Protein AF-A0A317JGC8-F1 (afdb_monomer)

pLDDT: mean 95.08, std 3.21, range [76.19, 98.19]

Nearest PDB structures (foldseek):
  8arn-assembly1_A  TM=9.720E-01  e=2.331E-05  Bacillus subtilis subsp. subtilis str. 168
  8ay0-assembly2_B  TM=9.660E-01  e=3.095E-03  Bacillus subtilis
  3zs6-assembly1_A  TM=9.493E-01  e=2.350E-03  Burkholderia pseudomallei
  8ay0-assembly1_A  TM=9.692E-01  e=2.889E-03  Bacillus subtilis
  8ay0-assembly3_C  TM=9.586E-01  e=4.367E-03  Bacillus subtilis

Secondary structure (DSSP, 8-state):
--TTBTTHHHHHTTSS-GGGSSEEESSSS-EEE-BSS--TTHHHHHTSGGGS---HHHHHH-TTTTSS-STT------

Mean predicted aligned error: 3.08 Å

Radius of gyration: 14.59 Å; Cα contacts (8 Å, |Δi|>4): 69; chains: 1; bounding box: 30×25×34 Å

Solvent-accessible surface area (backbone atoms only — not comparable to full-atom values): 5088 Å² total; per-residue (Å²): 133,62,61,60,33,20,52,35,56,46,29,75,70,69,77,46,58,73,86,64,27,34,66,44,72,83,54,100,88,45,75,49,7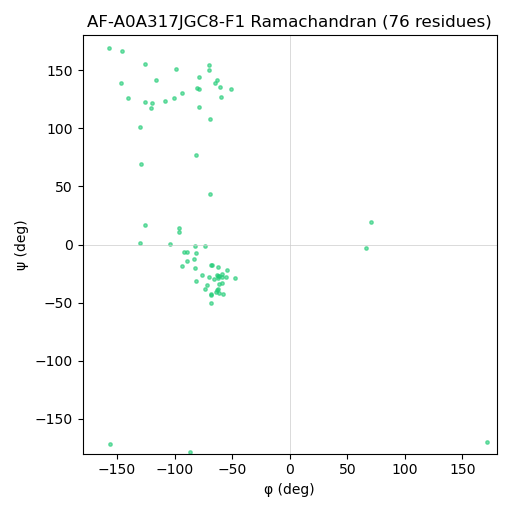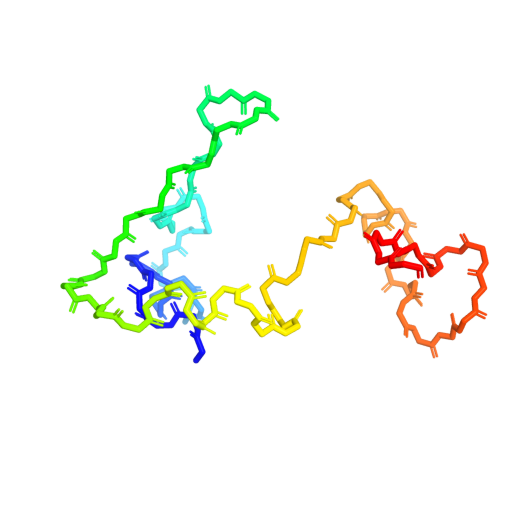3,43,56,67,57,96,58,96,58,49,71,68,53,58,72,38,75,94,56,59,88,74,63,66,66,54,51,71,76,38,81,66,29,84,81,52,90,53,97,67,48,78,80,90,73,137

Sequence (78 aa):
MFSPIKNADAAKKGLISLDEVGIKAIDTKTLVISLERPIPYFFKLLSFCGFSPVNIKNDRENSSWSYKAGPTFLCNGP

Foldseek 3Di:
DLQQFPCPVCVVVVNDPPVRTQWDDPDPPDIGTHTPDDDPCVVVVCPDPVNDDDDPVLCVVPVCLPVDDDPSVDDDDD

Structure (mmCIF, N/CA/C/O backbone):
data_AF-A0A317JGC8-F1
#
_entry.id   AF-A0A317JGC8-F1
#
loop_
_atom_site.group_PDB
_atom_site.id
_atom_site.type_symbol
_atom_site.label_atom_id
_atom_site.label_alt_id
_atom_site.label_comp_id
_atom_site.label_asym_id
_atom_site.label_entity_id
_atom_site.label_seq_id
_atom_site.pdbx_PDB_ins_code
_atom_site.Cartn_x
_atom_site.Cartn_y
_atom_site.Cartn_z
_atom_site.occupancy
_atom_site.B_iso_or_equiv
_atom_site.auth_seq_id
_atom_site.auth_comp_id
_atom_site.auth_asym_id
_atom_site.auth_atom_id
_atom_site.pdbx_PDB_model_num
ATOM 1 N N . MET A 1 1 ? 3.885 5.636 11.188 1.00 76.19 1 MET A N 1
ATOM 2 C CA . MET A 1 1 ? 3.164 5.847 9.915 1.00 76.19 1 MET A CA 1
ATOM 3 C C . MET A 1 1 ? 2.087 4.785 9.708 1.00 76.19 1 MET A C 1
ATOM 5 O O . MET A 1 1 ? 0.932 5.167 9.629 1.00 76.19 1 MET A O 1
ATOM 9 N N . PHE A 1 2 ? 2.426 3.490 9.689 1.00 84.69 2 PHE A N 1
ATOM 10 C CA . PHE A 1 2 ? 1.461 2.396 9.452 1.00 84.69 2 PHE A CA 1
ATOM 11 C C . PHE A 1 2 ? 0.660 1.937 10.682 1.00 84.69 2 PHE A C 1
ATOM 13 O O . PHE A 1 2 ? -0.349 1.263 10.529 1.00 84.69 2 PHE A O 1
ATOM 20 N N . SER A 1 3 ? 1.063 2.358 11.883 1.00 88.19 3 SER A N 1
ATOM 21 C CA . SER A 1 3 ? 0.467 2.005 13.182 1.00 88.19 3 SER A CA 1
ATOM 22 C C . SER A 1 3 ? -1.066 2.109 13.305 1.00 88.19 3 SER A C 1
ATOM 24 O O . SER A 1 3 ? -1.632 1.375 14.106 1.00 88.19 3 SER A O 1
ATOM 26 N N . PRO A 1 4 ? -1.777 2.989 12.568 1.00 93.62 4 PRO A N 1
ATOM 27 C CA . PRO A 1 4 ? -3.244 3.004 12.570 1.00 93.62 4 PRO A CA 1
ATOM 28 C C . PRO A 1 4 ? -3.916 1.734 12.028 1.00 93.62 4 PRO A C 1
ATOM 30 O O . PRO A 1 4 ? -5.064 1.461 12.380 1.00 93.62 4 PRO A O 1
ATOM 33 N N . ILE A 1 5 ? -3.239 0.988 11.152 1.00 97.12 5 ILE A N 1
ATOM 34 C CA . ILE A 1 5 ? -3.770 -0.226 10.527 1.00 97.12 5 ILE A CA 1
ATOM 35 C C . ILE A 1 5 ? -3.630 -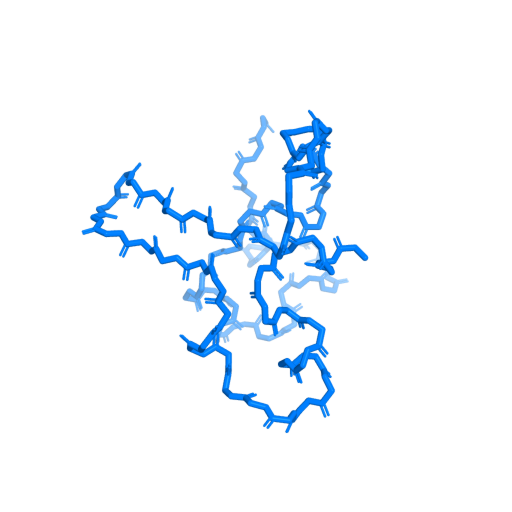1.381 11.512 1.00 97.12 5 ILE A C 1
ATOM 37 O O . ILE A 1 5 ? -2.568 -1.560 12.116 1.00 97.12 5 ILE A O 1
ATOM 41 N N . LYS A 1 6 ? -4.694 -2.178 11.640 1.00 98.19 6 LYS A N 1
ATOM 42 C CA . LYS A 1 6 ? -4.715 -3.336 12.528 1.00 98.19 6 LYS A CA 1
ATOM 43 C C . LYS A 1 6 ? -3.496 -4.216 12.266 1.00 98.19 6 LYS A C 1
ATOM 45 O O . LYS A 1 6 ? -3.183 -4.491 11.104 1.00 98.19 6 LYS A O 1
ATOM 50 N N . ASN A 1 7 ? -2.822 -4.643 13.333 1.00 97.88 7 ASN A N 1
ATOM 51 C CA . ASN A 1 7 ? -1.658 -5.537 13.287 1.00 97.88 7 ASN A CA 1
ATOM 52 C C . ASN A 1 7 ? -0.375 -4.976 12.621 1.00 97.88 7 ASN A C 1
ATOM 54 O O . ASN A 1 7 ? 0.668 -5.632 12.665 1.00 97.88 7 ASN A O 1
ATOM 58 N N . ALA A 1 8 ? -0.371 -3.755 12.072 1.00 96.56 8 ALA A N 1
ATOM 59 C CA . ALA A 1 8 ? 0.787 -3.231 11.336 1.00 96.56 8 ALA A CA 1
ATOM 60 C C . ALA A 1 8 ? 2.062 -3.093 12.193 1.00 96.56 8 ALA A C 1
ATOM 62 O O . ALA A 1 8 ? 3.162 -3.387 11.724 1.00 96.56 8 ALA A O 1
ATOM 63 N N . ASP A 1 9 ? 1.937 -2.678 13.458 1.00 96.12 9 ASP A N 1
ATOM 64 C CA . ASP A 1 9 ? 3.094 -2.527 14.351 1.00 96.12 9 ASP A CA 1
ATOM 65 C C . ASP A 1 9 ? 3.680 -3.876 14.793 1.00 96.12 9 ASP A C 1
ATOM 67 O O . ASP A 1 9 ? 4.897 -3.993 14.944 1.00 96.12 9 ASP A O 1
ATOM 71 N N . ALA A 1 10 ? 2.842 -4.897 14.990 1.00 96.94 10 ALA A N 1
ATOM 72 C CA . ALA A 1 10 ? 3.295 -6.244 15.335 1.00 96.94 10 ALA A CA 1
ATOM 73 C C . ALA A 1 10 ? 4.030 -6.894 14.152 1.00 96.94 10 ALA A C 1
ATOM 75 O O . ALA A 1 10 ? 5.122 -7.435 14.336 1.00 96.94 10 ALA A O 1
ATOM 76 N N . ALA A 1 11 ? 3.497 -6.744 12.934 1.00 97.12 11 ALA A N 1
ATOM 77 C CA . ALA A 1 11 ? 4.144 -7.226 11.717 1.00 97.12 11 ALA A CA 1
ATOM 78 C C . ALA A 1 11 ? 5.479 -6.505 11.458 1.00 97.12 11 ALA A C 1
ATOM 80 O O . ALA A 1 11 ? 6.488 -7.144 11.170 1.00 97.12 11 ALA A O 1
ATOM 81 N N . LYS A 1 12 ? 5.539 -5.181 11.676 1.00 94.94 12 LYS A N 1
ATOM 82 C CA . LYS A 1 12 ? 6.791 -4.406 11.588 1.00 94.94 12 LYS A CA 1
ATOM 83 C C . LYS A 1 12 ? 7.870 -4.907 12.559 1.00 94.94 12 LYS A C 1
ATOM 85 O O . LYS A 1 12 ? 9.055 -4.818 12.253 1.00 94.94 12 LYS A O 1
ATOM 90 N N . LYS A 1 13 ? 7.470 -5.403 13.733 1.00 96.50 13 LYS A N 1
ATOM 91 C CA . LYS A 1 13 ? 8.374 -5.995 14.734 1.00 96.50 13 LYS A CA 1
ATOM 92 C C . LYS A 1 13 ? 8.722 -7.462 14.442 1.00 96.50 13 LYS A C 1
ATOM 94 O O . LYS A 1 13 ? 9.476 -8.047 15.211 1.00 96.50 13 LYS A O 1
ATOM 99 N N . GLY A 1 14 ? 8.173 -8.053 13.378 1.00 97.25 14 GLY A N 1
ATOM 100 C CA . GLY A 1 14 ? 8.366 -9.463 13.034 1.00 97.25 14 GLY A CA 1
ATOM 101 C C . GLY A 1 14 ? 7.660 -10.438 13.979 1.00 97.25 14 GLY A C 1
ATOM 102 O O . GLY A 1 14 ? 8.041 -11.601 14.038 1.00 97.25 14 GLY A O 1
ATOM 103 N N . LEU A 1 15 ? 6.664 -9.975 14.743 1.00 97.88 15 LEU A N 1
ATOM 104 C CA . LEU A 1 15 ? 5.947 -10.808 15.718 1.00 97.88 15 LEU A CA 1
ATOM 105 C C . LEU A 1 15 ? 4.837 -11.656 15.081 1.00 97.88 15 LEU A C 1
ATOM 107 O O . LEU A 1 15 ? 4.403 -12.630 15.685 1.00 97.88 15 LEU A O 1
ATOM 111 N N . ILE A 1 16 ? 4.370 -11.262 13.897 1.00 97.50 16 ILE A N 1
ATOM 112 C CA . ILE A 1 16 ? 3.285 -11.894 13.134 1.00 97.50 16 ILE A CA 1
ATOM 113 C C . ILE A 1 16 ? 3.569 -11.773 11.629 1.00 97.50 16 ILE A C 1
ATOM 115 O O . ILE A 1 16 ? 4.426 -10.976 11.228 1.00 97.50 16 ILE A O 1
ATOM 119 N N . SER A 1 17 ? 2.839 -12.524 10.799 1.00 97.44 17 SER A N 1
ATOM 120 C CA . SER A 1 17 ? 2.977 -12.450 9.336 1.00 97.44 17 SER A CA 1
ATOM 121 C C . SER A 1 17 ? 2.442 -11.128 8.766 1.00 97.44 17 SER A C 1
ATOM 123 O O . SER A 1 17 ? 1.527 -10.514 9.318 1.00 97.44 17 SER A O 1
ATOM 125 N N . LEU A 1 18 ? 2.962 -10.712 7.604 1.00 95.81 18 LEU A N 1
ATOM 126 C CA . LEU A 1 18 ? 2.387 -9.605 6.830 1.00 95.81 18 LEU A CA 1
ATOM 127 C C . LEU A 1 18 ? 0.954 -9.906 6.359 1.00 95.81 18 LEU A C 1
ATOM 129 O O . LEU A 1 18 ? 0.167 -8.974 6.217 1.00 95.81 18 LEU A O 1
ATOM 133 N N . ASP A 1 19 ? 0.594 -11.182 6.186 1.00 96.25 19 ASP A N 1
ATOM 134 C CA . ASP A 1 19 ? -0.764 -11.606 5.802 1.00 96.25 19 ASP A CA 1
ATOM 135 C C . ASP A 1 19 ? -1.809 -11.337 6.898 1.00 96.25 19 ASP A C 1
ATOM 137 O O . ASP A 1 19 ? -3.012 -11.326 6.636 1.00 96.25 19 ASP A O 1
ATOM 141 N N . GLU A 1 20 ? -1.359 -11.113 8.136 1.00 97.44 20 GLU A N 1
ATOM 142 C CA . GLU A 1 20 ? -2.219 -10.797 9.279 1.00 97.44 20 GLU A CA 1
ATOM 143 C C . GLU A 1 20 ? -2.456 -9.290 9.445 1.00 97.44 20 GLU A C 1
ATOM 145 O O . GLU A 1 20 ? -3.258 -8.877 10.291 1.00 97.44 20 GLU A O 1
ATOM 150 N N . VAL A 1 21 ? -1.776 -8.448 8.657 1.00 97.94 21 VAL A N 1
ATOM 151 C CA . VAL A 1 21 ? -2.029 -7.002 8.623 1.00 97.94 21 VAL A CA 1
ATOM 152 C C . VAL A 1 21 ? -3.440 -6.760 8.092 1.00 97.94 21 VAL A C 1
ATOM 154 O O . VAL A 1 21 ? -3.885 -7.402 7.146 1.00 97.94 21 VAL A O 1
ATOM 157 N N . GLY A 1 22 ? -4.157 -5.807 8.689 1.00 97.81 22 GLY A N 1
ATOM 158 C CA . GLY A 1 22 ? -5.547 -5.490 8.360 1.00 97.81 22 GLY A CA 1
ATOM 159 C C . GLY A 1 22 ? -5.765 -4.835 6.992 1.00 97.81 22 GLY A C 1
ATOM 160 O O . GLY A 1 22 ? -6.523 -3.876 6.924 1.00 97.81 22 GLY A O 1
ATOM 161 N N . ILE A 1 23 ? -5.121 -5.301 5.921 1.00 96.94 23 ILE A N 1
ATOM 162 C CA . ILE A 1 23 ? -5.306 -4.844 4.540 1.00 96.94 23 ILE A CA 1
ATOM 163 C C . ILE A 1 23 ? -5.634 -6.061 3.677 1.00 96.94 23 ILE A C 1
ATOM 165 O O . ILE A 1 23 ? -4.846 -6.999 3.595 1.00 96.94 23 ILE A O 1
ATOM 169 N N . LYS A 1 24 ? -6.779 -6.037 2.991 1.00 97.19 24 LYS A N 1
ATOM 170 C CA . LYS A 1 24 ? -7.184 -7.122 2.093 1.00 97.19 24 LYS A CA 1
ATOM 171 C C . LYS A 1 24 ? -7.832 -6.582 0.828 1.00 97.19 24 LYS A C 1
ATOM 173 O O . LYS A 1 24 ? -8.813 -5.847 0.903 1.00 97.19 24 LYS A O 1
ATOM 178 N N . ALA A 1 25 ? -7.321 -6.984 -0.332 1.00 97.06 25 ALA A N 1
ATOM 179 C CA . ALA A 1 25 ? -8.048 -6.838 -1.588 1.00 97.06 25 ALA A CA 1
ATOM 180 C C . ALA A 1 25 ? -9.083 -7.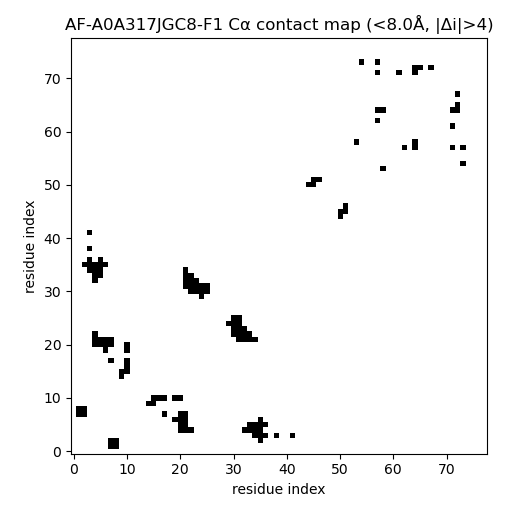967 -1.673 1.00 97.06 25 ALA A C 1
ATOM 182 O O . ALA A 1 25 ? -8.717 -9.142 -1.625 1.00 97.06 25 ALA A O 1
ATOM 183 N N . ILE A 1 26 ? -10.370 -7.624 -1.728 1.00 97.69 26 ILE A N 1
ATOM 184 C CA . ILE A 1 26 ? -11.451 -8.622 -1.844 1.00 97.69 26 ILE A CA 1
ATOM 185 C C . ILE A 1 26 ? -11.851 -8.871 -3.301 1.00 97.69 26 ILE A C 1
ATOM 187 O O . ILE A 1 26 ? -12.432 -9.907 -3.609 1.00 97.69 26 ILE A O 1
ATOM 191 N N . ASP A 1 27 ? -11.487 -7.948 -4.189 1.00 97.00 27 ASP A N 1
ATOM 192 C CA . ASP A 1 27 ? -11.595 -8.055 -5.639 1.00 97.00 27 ASP A CA 1
ATOM 193 C C . ASP A 1 27 ? -10.575 -7.106 -6.309 1.00 97.00 27 ASP A C 1
ATOM 195 O O . ASP A 1 27 ? -9.712 -6.529 -5.642 1.00 97.00 27 ASP A O 1
ATOM 199 N N . THR A 1 28 ? -10.647 -6.951 -7.635 1.00 96.81 28 THR A N 1
ATOM 200 C CA . THR A 1 28 ? -9.681 -6.163 -8.422 1.00 96.81 28 THR A CA 1
ATOM 201 C C . THR A 1 28 ? -9.733 -4.652 -8.181 1.00 96.81 28 THR A C 1
ATOM 203 O O . THR A 1 28 ? -8.783 -3.958 -8.547 1.00 96.81 28 THR A O 1
ATOM 206 N N . LYS A 1 29 ? -10.816 -4.124 -7.601 1.00 97.38 29 LYS A N 1
ATOM 207 C CA . LYS A 1 29 ? -11.039 -2.684 -7.389 1.00 97.38 29 LYS A CA 1
ATOM 208 C C . LYS A 1 29 ? -11.457 -2.327 -5.959 1.00 97.38 29 LYS A C 1
ATOM 210 O O . LYS A 1 29 ? -11.640 -1.145 -5.676 1.00 97.38 29 LYS A O 1
ATOM 215 N N . THR A 1 30 ? -11.544 -3.303 -5.058 1.00 97.81 30 THR A N 1
ATOM 216 C CA . THR A 1 30 ? -11.979 -3.092 -3.674 1.00 97.81 30 THR A CA 1
ATOM 217 C C . THR A 1 30 ? -10.911 -3.514 -2.669 1.00 97.81 30 THR A C 1
ATOM 219 O O . THR A 1 30 ? -10.560 -4.691 -2.547 1.00 97.81 30 THR A O 1
ATOM 222 N N . LEU A 1 31 ? -10.440 -2.535 -1.893 1.00 97.50 31 LEU A N 1
ATOM 223 C CA . LEU A 1 31 ? -9.518 -2.716 -0.775 1.00 97.50 31 LEU A CA 1
ATOM 224 C C . LEU A 1 31 ? -10.252 -2.487 0.552 1.00 97.50 31 LEU A C 1
ATOM 226 O O . LEU A 1 31 ? -10.815 -1.418 0.784 1.00 97.50 31 LEU A O 1
ATOM 230 N N . VAL A 1 32 ? -10.214 -3.479 1.438 1.00 97.69 32 VAL A N 1
ATOM 231 C CA . VAL A 1 32 ? -10.734 -3.391 2.806 1.00 97.69 32 VAL A CA 1
ATOM 232 C C . VAL A 1 32 ? -9.569 -3.162 3.757 1.00 97.69 32 VAL A C 1
ATOM 234 O O . VAL A 1 32 ? -8.616 -3.942 3.774 1.00 97.69 32 VAL A O 1
ATOM 237 N N . ILE A 1 33 ? -9.662 -2.107 4.568 1.00 97.38 33 ILE A N 1
ATOM 238 C CA . ILE A 1 33 ? -8.667 -1.789 5.593 1.00 97.38 33 ILE A CA 1
ATOM 239 C C . ILE A 1 33 ? -9.335 -1.794 6.968 1.00 97.38 33 ILE A C 1
ATOM 241 O O . ILE A 1 33 ? -10.275 -1.043 7.219 1.00 97.38 33 ILE A O 1
ATOM 245 N N . SER A 1 34 ? -8.836 -2.642 7.863 1.00 97.88 34 SER A N 1
ATOM 246 C CA . SER A 1 34 ? -9.215 -2.685 9.275 1.00 97.88 34 SER A CA 1
ATOM 247 C C . SER A 1 34 ? -8.249 -1.838 10.094 1.00 97.88 34 SER A C 1
ATOM 249 O O . SER A 1 34 ? -7.032 -1.990 9.986 1.00 97.88 34 SER A O 1
ATOM 251 N N . LEU A 1 35 ? -8.787 -0.957 10.932 1.00 97.62 35 LEU A N 1
ATOM 252 C CA . LEU A 1 35 ? -7.999 -0.087 11.804 1.00 97.62 35 LEU A CA 1
ATOM 253 C C . LEU A 1 35 ? -7.926 -0.664 13.217 1.00 97.62 35 LEU A C 1
ATOM 255 O O . LEU A 1 35 ? -8.857 -1.328 13.668 1.00 97.62 35 LEU A O 1
ATOM 259 N N . GLU A 1 36 ? -6.836 -0.374 13.925 1.00 95.75 36 GLU A N 1
ATOM 260 C CA . GLU A 1 36 ? -6.649 -0.788 15.325 1.00 95.75 36 GLU A CA 1
ATOM 261 C C . GLU A 1 36 ? -7.654 -0.092 16.264 1.00 95.75 36 GLU A C 1
ATOM 263 O O . GLU A 1 36 ? -8.052 -0.616 17.299 1.00 95.75 36 GLU A O 1
ATOM 268 N N . ARG A 1 37 ? -8.074 1.120 15.890 1.00 95.00 37 ARG A N 1
ATOM 269 C CA . ARG A 1 37 ? -9.071 1.949 16.579 1.00 95.00 37 ARG A CA 1
ATOM 270 C C . ARG A 1 37 ? -9.684 2.946 15.587 1.00 95.00 37 ARG A C 1
ATOM 272 O O . ARG A 1 37 ? -9.130 3.115 14.500 1.00 95.00 37 ARG A O 1
ATOM 279 N N . PRO A 1 38 ? -10.774 3.653 15.926 1.00 95.75 38 PRO A N 1
ATOM 280 C CA . PRO A 1 38 ? -11.290 4.733 15.085 1.00 95.75 38 PRO A CA 1
ATOM 281 C C . PRO A 1 38 ? -10.251 5.853 14.886 1.00 95.75 38 PRO A C 1
ATOM 283 O O . PRO A 1 38 ? -9.715 6.384 15.860 1.00 95.75 38 PRO A O 1
ATOM 286 N N . ILE A 1 39 ? -9.965 6.223 13.631 1.00 94.81 39 ILE A N 1
ATOM 287 C CA . ILE A 1 39 ? -8.989 7.267 13.267 1.00 94.81 39 ILE A CA 1
ATOM 288 C C . ILE A 1 39 ? -9.634 8.254 12.278 1.00 94.81 39 ILE A C 1
ATOM 290 O O . ILE A 1 39 ? -9.694 7.969 11.082 1.00 94.81 39 ILE A O 1
ATOM 294 N N . PRO A 1 40 ? -10.085 9.439 12.736 1.00 95.19 40 PRO A N 1
ATOM 295 C CA . PRO A 1 40 ? -10.801 10.403 11.889 1.00 95.19 40 PRO A CA 1
ATOM 296 C C . PRO A 1 40 ? -9.997 10.926 10.690 1.00 95.19 40 PRO A C 1
ATOM 298 O O . PRO A 1 40 ? -10.560 11.294 9.666 1.00 95.19 40 PRO A O 1
ATOM 301 N N . TYR A 1 41 ? -8.668 10.952 10.799 1.00 92.88 41 TYR A N 1
ATOM 302 C CA . TYR A 1 41 ? -7.765 11.466 9.766 1.00 92.88 41 TYR A CA 1
ATOM 303 C C . TYR A 1 41 ? -7.190 10.366 8.859 1.00 92.88 41 TYR A C 1
ATOM 305 O O . TYR A 1 41 ? -6.225 10.616 8.138 1.00 92.88 41 TYR A O 1
ATOM 313 N N . PHE A 1 42 ? -7.753 9.150 8.875 1.00 94.75 42 PHE A N 1
ATOM 314 C CA . PHE A 1 42 ? -7.197 8.012 8.135 1.00 94.75 42 PHE A CA 1
ATOM 315 C C . PHE A 1 42 ? -7.089 8.276 6.626 1.00 94.75 42 PHE A C 1
ATOM 317 O O . PHE A 1 42 ? -6.037 8.040 6.039 1.00 94.75 42 PHE A O 1
ATOM 324 N N . PHE A 1 43 ? -8.106 8.884 6.009 1.00 94.06 43 PHE A N 1
ATOM 325 C CA . PHE A 1 43 ? -8.043 9.253 4.589 1.00 94.06 43 PHE A CA 1
ATOM 326 C C . PHE A 1 43 ? -6.930 10.258 4.272 1.00 94.06 43 PHE A C 1
ATOM 328 O O . PHE A 1 43 ? -6.291 10.160 3.229 1.00 94.06 43 PHE A O 1
ATOM 335 N N . LYS A 1 44 ? -6.633 11.182 5.194 1.00 94.06 44 LYS A N 1
ATOM 336 C CA . LYS A 1 44 ? -5.508 12.115 5.046 1.00 94.06 44 LYS A CA 1
ATOM 337 C C . LYS A 1 44 ? -4.154 11.411 5.168 1.00 94.06 44 LYS A C 1
ATOM 339 O O . LYS A 1 44 ? -3.176 11.866 4.592 1.00 94.06 44 LYS A O 1
ATOM 344 N N . LEU A 1 45 ? -4.073 10.304 5.906 1.00 93.12 45 LEU A N 1
ATOM 345 C CA . LEU A 1 45 ? -2.859 9.486 5.910 1.00 93.12 45 LEU A CA 1
ATOM 346 C C . LEU A 1 45 ? -2.661 8.798 4.564 1.00 93.12 45 LEU A C 1
ATOM 348 O O . LEU A 1 45 ? -1.549 8.826 4.049 1.00 93.12 45 LEU A O 1
ATOM 352 N N . LEU A 1 46 ? -3.729 8.248 3.977 1.00 93.69 46 LEU A N 1
ATOM 353 C CA . LEU A 1 46 ? -3.665 7.560 2.684 1.00 93.69 46 LEU A CA 1
ATOM 354 C C . LEU A 1 46 ? -3.232 8.467 1.522 1.00 93.69 46 LEU A C 1
ATOM 356 O O . LEU A 1 46 ? -2.772 7.958 0.507 1.00 93.69 46 LEU A O 1
ATOM 360 N N . SER A 1 47 ? -3.331 9.794 1.658 1.00 94.12 47 SER A N 1
ATOM 361 C CA . SER A 1 47 ? -2.832 10.731 0.645 1.00 94.12 47 SER A CA 1
ATOM 362 C C . SER A 1 47 ? -1.321 10.993 0.723 1.00 94.12 47 SER A C 1
ATOM 364 O O . SER A 1 47 ? -0.785 11.712 -0.116 1.00 94.12 47 SER A O 1
ATOM 366 N N . PHE A 1 48 ? -0.623 10.492 1.746 1.00 93.75 48 PHE A N 1
ATOM 367 C CA . PHE A 1 48 ? 0.826 10.652 1.866 1.00 93.75 48 PHE A CA 1
ATOM 368 C C . PHE A 1 48 ? 1.567 9.658 0.959 1.00 93.75 48 PHE A C 1
ATOM 370 O O . PHE A 1 48 ? 1.160 8.507 0.834 1.00 93.75 48 PHE A O 1
ATOM 377 N N . CYS A 1 49 ? 2.699 10.069 0.377 1.00 91.38 49 CYS A N 1
ATOM 378 C CA . CYS A 1 49 ? 3.397 9.303 -0.664 1.00 91.38 49 CYS A CA 1
ATOM 379 C C . CYS A 1 49 ? 3.836 7.889 -0.247 1.00 91.38 49 CYS A C 1
ATOM 381 O O . CYS A 1 49 ? 3.891 7.001 -1.088 1.00 91.38 49 CYS A O 1
ATOM 383 N N . GLY A 1 50 ? 4.098 7.634 1.038 1.00 91.75 50 GLY A N 1
ATOM 384 C CA . GLY A 1 50 ? 4.413 6.278 1.504 1.00 91.75 50 GLY A CA 1
ATOM 385 C C . GLY A 1 50 ? 3.208 5.319 1.558 1.00 91.75 50 GLY A C 1
ATOM 386 O O . GLY A 1 50 ? 3.392 4.165 1.931 1.00 91.75 50 GLY A O 1
ATOM 387 N N . PHE A 1 51 ? 1.996 5.778 1.220 1.00 93.62 51 PHE A N 1
ATOM 388 C CA . PHE A 1 51 ? 0.820 4.935 0.948 1.00 93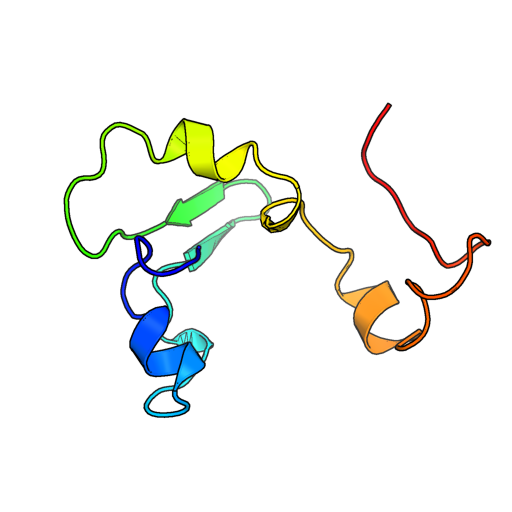.62 51 PHE A CA 1
ATOM 389 C C . PHE A 1 51 ? 0.503 4.814 -0.552 1.00 93.62 51 PHE A C 1
ATOM 391 O O . PHE A 1 51 ? -0.452 4.126 -0.914 1.00 93.62 51 PHE A O 1
ATOM 398 N N . SER A 1 52 ? 1.289 5.446 -1.431 1.00 94.50 52 SER A N 1
ATOM 399 C CA . SER A 1 52 ? 1.141 5.260 -2.874 1.00 94.50 52 SER A CA 1
ATOM 400 C C . SER A 1 52 ? 1.434 3.804 -3.260 1.00 94.50 52 SER A C 1
ATOM 402 O O . SER A 1 52 ? 2.343 3.188 -2.697 1.00 94.50 52 SER A O 1
ATOM 404 N N . PRO A 1 53 ? 0.686 3.229 -4.216 1.00 95.44 53 PRO A N 1
ATOM 405 C CA . PRO A 1 53 ? 0.898 1.854 -4.637 1.00 95.44 53 PRO A CA 1
ATOM 406 C C . PRO A 1 53 ? 2.214 1.708 -5.406 1.00 95.44 53 PRO A C 1
ATOM 408 O O . PRO A 1 53 ? 2.638 2.608 -6.128 1.00 95.44 53 PRO A O 1
ATOM 411 N N . VAL A 1 54 ? 2.812 0.523 -5.307 1.00 95.44 54 VAL A N 1
ATOM 412 C CA . VAL A 1 54 ? 3.976 0.110 -6.100 1.00 95.44 54 VAL A CA 1
ATOM 413 C C . VAL A 1 54 ? 3.569 -1.067 -6.983 1.00 95.44 54 VAL A C 1
ATOM 415 O O . VAL A 1 54 ? 2.805 -1.941 -6.569 1.00 95.44 54 VAL A O 1
ATOM 418 N N . ASN A 1 55 ? 4.071 -1.106 -8.219 1.00 96.31 55 ASN A N 1
ATOM 419 C CA . ASN A 1 55 ? 3.863 -2.249 -9.102 1.00 96.31 55 ASN A CA 1
ATOM 420 C C . ASN A 1 55 ? 4.654 -3.465 -8.582 1.00 96.31 55 ASN A C 1
ATOM 422 O O . ASN A 1 55 ? 5.877 -3.509 -8.702 1.00 96.31 55 ASN A O 1
ATOM 426 N N . ILE A 1 56 ? 3.951 -4.465 -8.040 1.00 94.81 56 ILE A N 1
ATOM 427 C CA . ILE A 1 56 ? 4.574 -5.629 -7.387 1.00 94.81 56 ILE A CA 1
ATOM 428 C C . ILE A 1 56 ? 5.440 -6.478 -8.328 1.00 94.81 56 ILE A C 1
ATOM 430 O O . ILE A 1 56 ? 6.397 -7.106 -7.883 1.00 94.81 56 ILE A O 1
ATOM 434 N N . LYS A 1 57 ? 5.123 -6.508 -9.628 1.00 96.56 57 LYS A N 1
ATOM 435 C CA . LYS A 1 57 ? 5.927 -7.244 -10.607 1.00 96.56 57 LYS A CA 1
ATOM 436 C C . LYS A 1 57 ? 7.287 -6.567 -10.773 1.00 96.56 57 LYS A C 1
ATOM 438 O O . LYS A 1 57 ? 8.312 -7.218 -10.613 1.00 96.56 57 LYS A O 1
ATOM 443 N N . ASN A 1 58 ? 7.283 -5.255 -11.003 1.00 96.94 58 ASN A N 1
ATOM 444 C CA . ASN A 1 58 ? 8.507 -4.472 -11.140 1.00 96.94 58 ASN A CA 1
ATOM 445 C C . ASN A 1 58 ? 9.348 -4.473 -9.858 1.00 96.94 58 ASN A C 1
ATOM 447 O O . ASN A 1 58 ? 10.564 -4.577 -9.943 1.00 96.94 58 ASN A O 1
ATOM 451 N N . ASP A 1 59 ? 8.713 -4.400 -8.687 1.00 95.94 59 ASP A N 1
ATOM 452 C CA . ASP A 1 59 ? 9.410 -4.438 -7.396 1.00 95.94 59 ASP A CA 1
ATOM 453 C C . ASP A 1 59 ? 10.186 -5.749 -7.187 1.00 95.94 59 ASP A C 1
ATOM 455 O O . ASP A 1 59 ? 11.342 -5.739 -6.765 1.00 95.94 59 ASP A O 1
ATOM 459 N N . ARG A 1 60 ? 9.577 -6.880 -7.567 1.00 95.75 60 ARG A N 1
ATOM 460 C CA . ARG A 1 60 ? 10.197 -8.211 -7.476 1.00 95.75 60 ARG A CA 1
ATOM 461 C C . ARG A 1 60 ? 11.275 -8.447 -8.533 1.00 95.75 60 ARG A C 1
ATOM 463 O O . ARG A 1 60 ? 12.266 -9.106 -8.239 1.00 95.75 60 ARG A O 1
ATOM 470 N N . GLU A 1 61 ? 11.070 -7.956 -9.754 1.00 96.94 61 GLU A N 1
ATOM 471 C CA . GLU A 1 61 ? 11.992 -8.170 -10.880 1.00 96.94 61 GLU A CA 1
ATOM 472 C C . GLU A 1 61 ? 13.1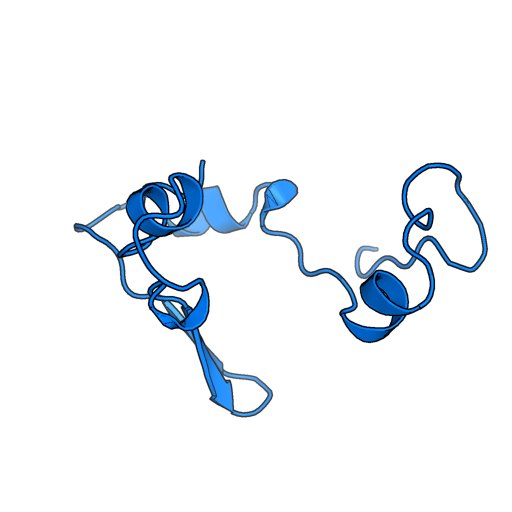83 -7.198 -10.861 1.00 96.94 61 GLU A C 1
ATOM 474 O O . GLU A 1 61 ? 14.278 -7.561 -11.281 1.00 96.94 61 GLU A O 1
ATOM 479 N N . ASN A 1 62 ? 12.994 -5.979 -10.348 1.00 96.00 62 ASN A N 1
ATOM 480 C CA . ASN A 1 62 ? 13.967 -4.891 -10.416 1.00 96.00 62 ASN A CA 1
ATOM 481 C C . ASN 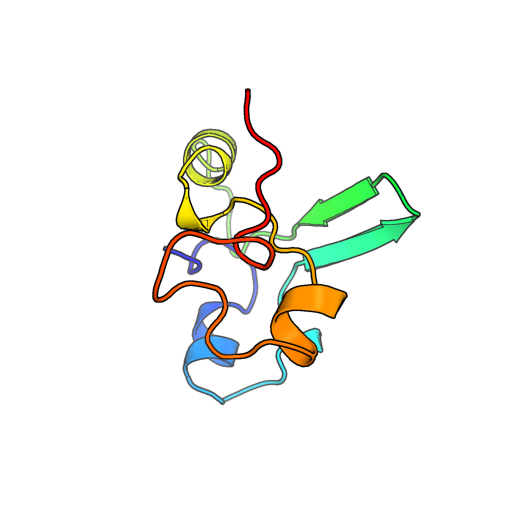A 1 62 ? 14.200 -4.276 -9.029 1.00 96.00 62 ASN A C 1
ATOM 483 O O . ASN A 1 62 ? 13.844 -3.127 -8.805 1.00 96.00 62 ASN A O 1
ATOM 487 N N . SER A 1 63 ? 14.828 -4.987 -8.091 1.00 92.94 63 SER A N 1
ATOM 488 C CA . SER A 1 63 ? 14.999 -4.533 -6.691 1.00 92.94 63 SER A CA 1
ATOM 489 C C . SER A 1 63 ? 15.651 -3.148 -6.515 1.00 92.94 63 SER A C 1
ATOM 491 O O . SER A 1 63 ? 15.470 -2.495 -5.490 1.00 92.94 63 SER A O 1
ATOM 493 N N . SER A 1 64 ? 16.396 -2.678 -7.518 1.00 95.50 64 SER A N 1
ATOM 494 C CA . SER A 1 64 ? 17.050 -1.370 -7.555 1.00 95.50 64 SER A CA 1
ATOM 495 C C . SER A 1 64 ? 16.247 -0.283 -8.287 1.00 95.50 64 SER A C 1
ATOM 497 O O . SER A 1 64 ? 16.802 0.779 -8.582 1.00 95.50 64 SER A O 1
ATOM 499 N N . TRP A 1 65 ? 14.973 -0.532 -8.619 1.00 95.69 65 TRP A N 1
ATOM 500 C CA . TRP A 1 65 ? 14.153 0.333 -9.477 1.00 95.69 65 TRP A CA 1
ATOM 501 C C . TRP A 1 65 ? 14.058 1.781 -8.983 1.00 95.69 65 TRP A C 1
ATOM 503 O O . TRP A 1 65 ? 13.894 2.691 -9.792 1.00 95.69 65 TRP A O 1
ATOM 513 N N . SER A 1 66 ? 14.178 1.995 -7.673 1.00 93.69 66 SER A N 1
ATOM 514 C CA . SER A 1 66 ? 13.992 3.289 -7.016 1.00 93.69 66 SER A CA 1
ATOM 515 C C . SER A 1 66 ? 15.260 4.148 -6.922 1.00 93.69 66 SER A C 1
ATOM 517 O O . SER A 1 66 ? 15.149 5.342 -6.652 1.00 93.69 66 SER A O 1
ATOM 519 N N . TYR A 1 67 ? 16.461 3.599 -7.161 1.00 95.44 67 TYR A N 1
ATOM 520 C CA . TYR A 1 67 ? 17.721 4.337 -6.952 1.00 95.44 67 TYR A CA 1
ATOM 521 C C . TYR A 1 67 ? 18.043 5.361 -8.046 1.00 95.44 67 TYR A C 1
ATOM 523 O O . TYR A 1 67 ? 18.779 6.317 -7.797 1.00 95.44 67 TYR A O 1
ATOM 531 N N . LYS A 1 68 ? 17.538 5.161 -9.267 1.00 92.88 68 LYS A N 1
ATOM 532 C CA . LYS A 1 68 ? 17.781 6.053 -10.405 1.00 92.88 68 LYS A CA 1
ATOM 533 C C . LYS A 1 68 ? 16.557 6.096 -11.310 1.00 92.88 68 LYS A C 1
ATOM 535 O O . LYS A 1 68 ? 15.974 5.062 -11.619 1.00 92.88 68 LYS A O 1
ATOM 540 N N . ALA A 1 69 ? 16.222 7.290 -11.792 1.00 91.44 69 ALA A N 1
ATOM 541 C CA . ALA A 1 69 ? 15.204 7.457 -12.820 1.00 91.44 69 ALA A CA 1
ATOM 542 C C . ALA A 1 69 ? 15.589 6.704 -14.110 1.00 91.44 69 ALA A C 1
ATOM 544 O O . ALA A 1 69 ? 16.737 6.762 -14.565 1.00 91.44 69 ALA A O 1
ATOM 545 N N . GLY A 1 70 ? 14.624 6.002 -14.702 1.00 93.38 70 GLY A N 1
ATOM 546 C CA . GLY A 1 70 ? 14.820 5.179 -15.893 1.00 93.38 70 GLY A CA 1
ATOM 547 C C . GLY A 1 70 ? 13.585 4.332 -16.219 1.00 93.38 70 GLY A C 1
ATOM 548 O O . GLY A 1 70 ? 12.546 4.514 -15.587 1.00 93.38 70 GLY A O 1
ATOM 549 N N . PRO A 1 71 ? 13.685 3.381 -17.167 1.00 95.12 71 PRO A N 1
ATOM 550 C CA . PRO A 1 71 ? 12.542 2.586 -17.636 1.00 95.12 71 PRO A CA 1
ATOM 551 C C . PRO A 1 71 ? 11.832 1.764 -16.550 1.00 95.12 71 PRO A C 1
ATOM 553 O O . PRO A 1 71 ? 10.653 1.458 -16.683 1.00 95.12 71 PRO A O 1
ATOM 556 N N . THR A 1 72 ? 12.540 1.406 -15.477 1.00 96.19 72 THR A N 1
ATOM 557 C CA . THR A 1 72 ? 12.002 0.634 -14.346 1.00 96.19 72 THR A CA 1
ATOM 558 C C . THR A 1 72 ? 11.459 1.518 -13.220 1.00 96.19 72 THR A C 1
ATOM 560 O O . THR A 1 72 ? 10.880 0.995 -12.272 1.00 96.19 72 THR A O 1
ATOM 563 N N . PHE A 1 73 ? 11.626 2.845 -13.290 1.00 95.81 73 PHE A N 1
ATOM 564 C CA . PHE A 1 73 ? 11.044 3.788 -12.329 1.00 95.81 73 PHE A CA 1
ATOM 565 C C . PHE A 1 73 ? 9.580 4.051 -12.714 1.00 95.81 73 PHE A C 1
ATOM 567 O O . PHE A 1 73 ? 9.253 5.045 -13.361 1.00 95.81 73 PHE A O 1
ATOM 574 N N . LEU A 1 74 ? 8.705 3.094 -12.399 1.00 95.31 74 LEU A N 1
ATOM 575 C CA . LEU A 1 74 ? 7.293 3.146 -12.778 1.00 95.31 74 LEU A CA 1
ATOM 576 C C . LEU A 1 74 ? 6.501 4.079 -11.855 1.00 95.31 74 LEU A C 1
ATOM 578 O O . LEU A 1 74 ? 6.579 3.965 -10.633 1.00 95.31 74 LEU A O 1
ATOM 582 N N . CYS A 1 75 ? 5.675 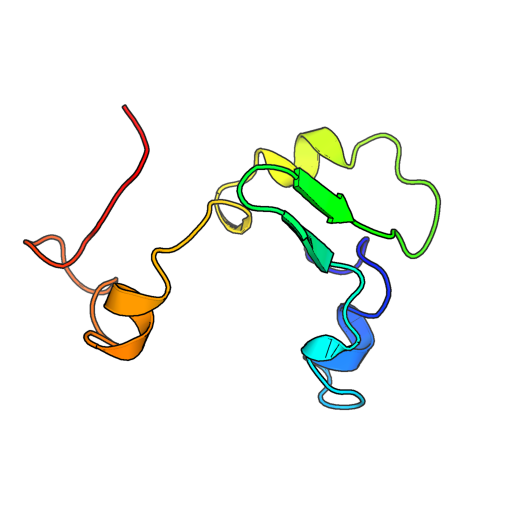4.936 -12.453 1.00 93.69 75 CYS A N 1
ATOM 583 C CA . CYS A 1 75 ? 4.812 5.888 -11.756 1.00 93.69 75 CYS A CA 1
ATOM 584 C C . CYS A 1 75 ? 3.351 5.721 -12.191 1.00 93.69 75 CYS A C 1
ATOM 586 O O . CYS A 1 75 ? 3.068 5.265 -13.297 1.00 93.69 75 CYS A O 1
ATOM 588 N N . ASN A 1 76 ? 2.422 6.129 -11.326 1.00 95.25 76 ASN A N 1
ATOM 589 C CA . ASN A 1 76 ? 0.983 6.199 -11.609 1.00 95.25 76 ASN A CA 1
ATOM 590 C C . ASN A 1 76 ? 0.389 7.598 -11.332 1.00 95.25 76 ASN A C 1
ATOM 592 O O . ASN A 1 76 ? -0.821 7.727 -11.151 1.00 95.25 76 ASN A O 1
ATOM 596 N N . GLY A 1 77 ? 1.253 8.611 -11.227 1.00 89.81 77 GLY A N 1
ATOM 597 C CA . GLY A 1 77 ? 0.868 10.015 -11.090 1.00 89.81 77 GLY A CA 1
ATOM 598 C C . GLY A 1 77 ? 0.636 10.701 -12.446 1.00 89.81 77 GLY A C 1
ATOM 599 O O . GLY A 1 77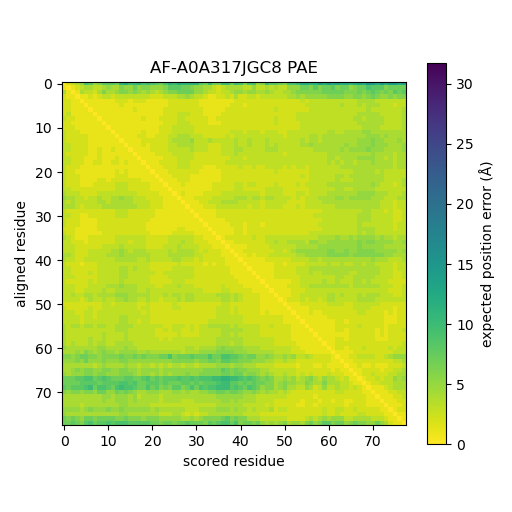 ? 0.739 10.030 -13.474 1.00 89.81 77 GLY A O 1
ATOM 600 N N . PRO A 1 78 ? 0.307 12.007 -12.436 1.00 90.44 78 PRO A N 1
ATOM 601 C CA . PRO A 1 78 ? 0.163 12.831 -13.640 1.00 90.44 78 PRO A CA 1
ATOM 602 C C . PRO A 1 78 ? 1.415 12.887 -14.520 1.00 90.44 78 PRO A C 1
ATOM 604 O O . PRO A 1 78 ? 2.533 12.744 -13.971 1.00 90.44 78 PRO A O 1
#